Protein AF-A0AA43A5U7-F1 (afdb_monomer_lite)

Sequence (139 aa):
MNIIYILDLIGTAAFAASGAWVGVRKHMDLFGVLVLGVVTAVGGGTLRDLLLGDIPPFSLKNESYIYIAIVVSLIVFANRVQFKTFEKPLLYFDAIGLGTFVVIGTTKALDFHLGLLGAILMGVMTGTAGGVICDLFAN

pLDDT: mean 91.26, std 7.39, range [52.44, 97.5]

Radius of gyration: 14.6 Å; chains: 1; bounding box: 35×34×42 Å

Foldseek 3Di:
DDPLVVLLLLLLLLQLLVLLLLCVVLVHDLVLSLVRSQLLSCVLQCVLCVVLVNPPTPCVVDVVSSVSSNVSSNVCNVCVVVCVVCPVVSVVSNVSNLVSQLVVQLVVCVVSVDDPVSSNVRSNSSRCVSVVVSVVSSD

Secondary structure (DSSP, 8-state):
--HHHHHHHHHHHHHHHHHHHHHHHTT--HHHHHHHHHHHHHHHHHHHHHHHT-SS-HHHH-THHHHHHHHHHHHHHHTTTTGGGGHHHHHHHHHHHHHHHHHHHHHHHHHTT--HHHHHHHHHHHHHHHHHHHHHHT-

Structure (mmCIF, N/CA/C/O backbone):
data_AF-A0AA43A5U7-F1
#
_entry.id   AF-A0AA43A5U7-F1
#
loop_
_atom_site.group_PDB
_atom_site.id
_atom_site.type_symbol
_atom_site.label_atom_id
_atom_site.label_alt_id
_atom_site.label_comp_id
_atom_site.label_asym_id
_atom_site.label_entity_id
_atom_site.label_seq_id
_atom_site.pdbx_PDB_ins_code
_atom_site.Cartn_x
_atom_site.Cartn_y
_atom_site.Cartn_z
_atom_site.occupancy
_atom_site.B_iso_or_equiv
_atom_site.auth_seq_id
_atom_site.auth_comp_id
_atom_site.auth_asym_id
_atom_site.auth_atom_id
_atom_site.pdbx_PDB_model_num
ATOM 1 N N . MET A 1 1 ? 7.093 -19.698 -6.528 1.00 52.44 1 MET A N 1
ATOM 2 C CA . MET A 1 1 ? 6.531 -18.392 -6.113 1.00 52.44 1 MET A CA 1
ATOM 3 C C . MET A 1 1 ? 7.698 -17.443 -5.897 1.00 52.44 1 MET A C 1
ATOM 5 O O . MET A 1 1 ? 8.598 -17.799 -5.149 1.00 52.44 1 MET A O 1
ATOM 9 N N . ASN A 1 2 ? 7.744 -16.313 -6.610 1.00 82.94 2 ASN A N 1
ATOM 10 C CA . ASN A 1 2 ? 8.846 -15.351 -6.497 1.00 82.94 2 ASN A CA 1
ATOM 11 C C . ASN A 1 2 ? 8.832 -14.690 -5.116 1.00 82.94 2 ASN A C 1
ATOM 13 O O . ASN A 1 2 ? 7.776 -14.271 -4.650 1.00 82.94 2 ASN A O 1
ATOM 17 N N . ILE A 1 3 ? 9.998 -14.558 -4.483 1.00 83.50 3 ILE A N 1
ATOM 18 C CA . ILE A 1 3 ? 10.132 -13.919 -3.164 1.00 83.50 3 ILE A CA 1
ATOM 19 C C . ILE A 1 3 ? 9.588 -12.482 -3.162 1.00 83.50 3 ILE A C 1
ATOM 21 O O . ILE A 1 3 ? 8.948 -12.061 -2.205 1.00 83.50 3 ILE A O 1
ATOM 25 N N . ILE A 1 4 ? 9.738 -11.784 -4.293 1.00 84.38 4 ILE A N 1
ATOM 26 C CA . ILE A 1 4 ? 9.210 -10.437 -4.533 1.00 84.38 4 ILE A CA 1
ATOM 27 C C . ILE A 1 4 ? 7.684 -10.406 -4.402 1.00 84.38 4 ILE A C 1
ATOM 29 O O . ILE A 1 4 ? 7.157 -9.488 -3.794 1.00 84.38 4 ILE A O 1
ATOM 33 N N . TYR A 1 5 ? 6.972 -11.423 -4.897 1.00 86.38 5 TYR A N 1
ATOM 34 C CA . TYR A 1 5 ? 5.509 -11.473 -4.807 1.00 86.38 5 TYR A CA 1
ATOM 35 C C . TYR A 1 5 ? 5.025 -11.627 -3.360 1.00 86.38 5 TYR A C 1
ATOM 37 O O . TYR A 1 5 ? 4.050 -11.008 -2.954 1.00 86.38 5 TYR A O 1
ATOM 45 N N . ILE A 1 6 ? 5.724 -12.432 -2.554 1.00 87.25 6 ILE A N 1
ATOM 46 C CA . ILE A 1 6 ? 5.381 -12.601 -1.135 1.00 87.25 6 ILE A CA 1
ATOM 47 C C . ILE A 1 6 ? 5.620 -11.292 -0.377 1.00 87.25 6 ILE A C 1
ATOM 49 O O . ILE A 1 6 ? 4.772 -10.877 0.409 1.00 87.25 6 ILE A O 1
ATOM 53 N N . LEU A 1 7 ? 6.748 -10.627 -0.637 1.00 88.19 7 LEU A N 1
ATOM 54 C CA . LEU A 1 7 ? 7.059 -9.326 -0.043 1.00 88.19 7 LEU A CA 1
ATOM 55 C C . LEU A 1 7 ? 6.046 -8.248 -0.456 1.00 88.19 7 LEU A C 1
ATOM 57 O O . LEU A 1 7 ? 5.635 -7.451 0.379 1.00 88.19 7 LEU A O 1
ATOM 61 N N . ASP A 1 8 ? 5.596 -8.269 -1.709 1.00 90.81 8 ASP A N 1
ATOM 62 C CA . ASP A 1 8 ? 4.586 -7.359 -2.254 1.00 90.81 8 ASP A CA 1
ATOM 63 C C . ASP A 1 8 ? 3.221 -7.540 -1.568 1.00 90.81 8 ASP A C 1
ATOM 65 O O . ASP A 1 8 ? 2.584 -6.568 -1.158 1.00 90.81 8 ASP A O 1
ATOM 69 N N . LEU A 1 9 ? 2.799 -8.787 -1.328 1.00 91.25 9 LEU A N 1
ATOM 70 C CA . LEU A 1 9 ? 1.586 -9.075 -0.553 1.00 91.25 9 LEU A CA 1
ATOM 71 C C . LEU A 1 9 ? 1.702 -8.628 0.912 1.00 91.25 9 LEU A C 1
ATOM 73 O O . LEU A 1 9 ? 0.751 -8.066 1.455 1.00 91.25 9 LEU A O 1
ATOM 77 N N . ILE A 1 10 ? 2.857 -8.852 1.551 1.00 91.50 10 ILE A N 1
ATOM 78 C CA . ILE A 1 10 ? 3.111 -8.397 2.928 1.00 91.50 10 ILE A CA 1
ATOM 79 C C . ILE A 1 10 ? 3.074 -6.866 2.994 1.00 91.50 10 ILE A C 1
ATOM 81 O O . ILE A 1 10 ? 2.434 -6.312 3.885 1.00 91.50 10 ILE A O 1
ATOM 85 N N . GLY A 1 11 ? 3.703 -6.185 2.034 1.00 92.19 11 GLY A N 1
ATOM 86 C CA . GLY A 1 11 ? 3.668 -4.729 1.921 1.00 92.19 11 GLY A CA 1
ATOM 87 C C . GLY A 1 11 ? 2.251 -4.203 1.718 1.00 92.19 11 GLY A C 1
ATOM 88 O O . GLY A 1 11 ? 1.832 -3.278 2.405 1.00 92.19 11 GLY A O 1
ATOM 89 N N . THR A 1 12 ? 1.468 -4.850 0.854 1.00 94.69 12 THR A N 1
ATOM 90 C CA . THR A 1 12 ? 0.063 -4.489 0.605 1.00 94.69 12 THR A CA 1
ATOM 91 C C . THR A 1 12 ? -0.767 -4.608 1.883 1.00 94.69 12 THR A C 1
ATOM 93 O O . THR A 1 12 ? -1.537 -3.708 2.212 1.00 94.69 12 THR A O 1
ATOM 96 N N . ALA A 1 13 ? -0.581 -5.690 2.646 1.00 94.56 13 ALA A N 1
ATOM 97 C CA . ALA A 1 13 ? -1.233 -5.866 3.938 1.00 94.56 13 ALA A CA 1
ATOM 98 C C . ALA A 1 13 ? -0.798 -4.794 4.954 1.00 94.56 13 ALA A C 1
ATOM 100 O O . ALA A 1 13 ? -1.641 -4.249 5.664 1.00 94.56 13 ALA A O 1
ATOM 101 N N . ALA A 1 14 ? 0.492 -4.452 5.009 1.00 92.94 14 ALA A N 1
ATOM 102 C CA . ALA A 1 14 ? 1.006 -3.421 5.908 1.00 92.94 14 ALA A CA 1
ATOM 103 C C . ALA A 1 14 ? 0.425 -2.032 5.592 1.00 92.94 14 ALA A C 1
ATOM 105 O O . ALA A 1 14 ? -0.099 -1.370 6.490 1.00 92.94 14 ALA A O 1
ATOM 106 N N . PHE A 1 15 ? 0.419 -1.631 4.318 1.00 94.44 15 PHE A N 1
ATOM 107 C CA . PHE A 1 15 ? -0.176 -0.368 3.875 1.00 94.44 15 PHE A CA 1
ATOM 108 C C . PHE A 1 15 ? -1.690 -0.333 4.118 1.00 94.44 15 PHE A C 1
ATOM 110 O O . PHE A 1 15 ? -2.209 0.683 4.583 1.00 94.44 15 PHE A O 1
ATOM 117 N N . ALA A 1 16 ? -2.400 -1.443 3.882 1.00 96.31 16 ALA A N 1
ATOM 118 C CA . ALA A 1 16 ? -3.828 -1.543 4.181 1.00 96.31 16 ALA A CA 1
ATOM 119 C C . ALA A 1 16 ? -4.108 -1.337 5.672 1.00 96.31 16 ALA A C 1
ATOM 121 O O . ALA A 1 16 ? -4.990 -0.562 6.040 1.00 96.31 16 ALA A O 1
ATOM 122 N N . ALA A 1 17 ? -3.330 -1.989 6.538 1.00 94.38 17 ALA A N 1
ATOM 123 C CA . ALA A 1 17 ? -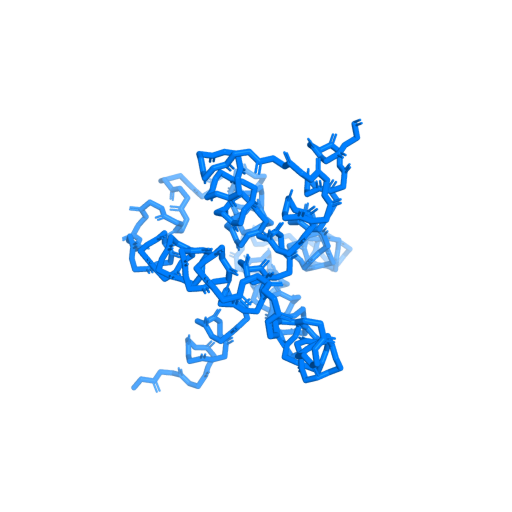3.451 -1.824 7.979 1.00 94.38 17 ALA A CA 1
ATOM 124 C C . ALA A 1 17 ? -3.107 -0.399 8.435 1.00 94.38 17 ALA A C 1
ATOM 126 O O . ALA A 1 17 ? -3.809 0.138 9.291 1.00 94.38 17 ALA A O 1
ATOM 127 N N . SER A 1 18 ? -2.082 0.229 7.850 1.00 91.81 18 SER A N 1
ATOM 128 C CA . SER A 1 18 ? -1.710 1.620 8.137 1.00 91.81 18 SER A CA 1
ATOM 129 C C . SER A 1 18 ? -2.842 2.586 7.770 1.00 91.81 18 SER A C 1
ATOM 131 O O . SER A 1 18 ? -3.299 3.355 8.618 1.00 91.81 18 SER A O 1
ATOM 133 N N . GLY A 1 19 ? -3.388 2.472 6.554 1.00 93.25 19 GLY A N 1
ATOM 134 C CA . GLY A 1 19 ? -4.504 3.303 6.099 1.00 93.25 19 GLY A CA 1
ATOM 135 C C . GLY A 1 19 ? -5.782 3.084 6.905 1.00 93.25 19 GLY A C 1
ATOM 136 O O . GLY A 1 19 ? -6.405 4.039 7.371 1.00 93.25 19 GLY A O 1
ATOM 137 N N . ALA A 1 20 ? -6.139 1.826 7.168 1.00 95.06 20 ALA A N 1
ATOM 138 C CA . ALA A 1 20 ? -7.289 1.498 8.002 1.00 95.06 20 ALA A CA 1
ATOM 139 C C . ALA A 1 20 ? -7.141 2.065 9.424 1.00 95.06 20 ALA A C 1
ATOM 141 O O . ALA A 1 20 ? -8.100 2.593 9.992 1.00 95.06 20 ALA A O 1
ATOM 142 N N . TRP A 1 21 ? -5.934 2.015 9.995 1.00 93.06 21 TRP A N 1
ATOM 143 C CA . TRP A 1 21 ? -5.659 2.576 11.314 1.00 93.06 21 TRP A CA 1
ATOM 144 C C . TRP A 1 21 ? -5.828 4.096 11.350 1.00 93.06 21 TRP A C 1
ATOM 146 O O . TRP A 1 21 ? -6.414 4.623 12.298 1.00 93.06 21 TRP A O 1
ATOM 156 N N . VAL A 1 22 ? -5.385 4.809 10.310 1.00 92.44 22 VAL A N 1
ATOM 157 C CA . VAL A 1 22 ? -5.632 6.252 10.172 1.00 92.44 22 VAL A CA 1
ATOM 158 C C . VAL A 1 22 ? -7.136 6.545 10.182 1.00 92.44 22 VAL A C 1
ATOM 160 O O . VAL A 1 22 ? -7.573 7.408 10.945 1.00 92.44 22 VAL A O 1
ATOM 163 N N . GLY A 1 23 ? -7.935 5.782 9.433 1.00 93.56 23 GLY A N 1
ATOM 164 C CA . GLY A 1 23 ? -9.391 5.953 9.392 1.00 93.56 23 GLY A CA 1
ATOM 165 C C . GLY A 1 23 ? -10.060 5.698 10.745 1.00 93.56 23 GLY A C 1
ATOM 166 O O . GLY A 1 23 ? -10.907 6.476 11.185 1.00 93.56 23 GLY A O 1
ATOM 167 N N . VAL A 1 24 ? -9.614 4.666 11.469 1.00 93.00 24 VAL A N 1
ATOM 168 C CA . VAL A 1 24 ? -10.075 4.378 12.838 1.00 93.00 24 VAL A CA 1
ATOM 169 C C . VAL A 1 24 ? -9.739 5.531 13.790 1.00 93.00 24 VAL A C 1
ATOM 171 O O . VAL A 1 24 ? -10.593 5.933 14.583 1.00 93.00 24 VAL A O 1
ATOM 174 N N . ARG A 1 25 ? -8.527 6.101 13.712 1.00 90.94 25 ARG A N 1
ATOM 175 C CA . ARG A 1 25 ? -8.118 7.256 14.539 1.00 90.94 25 ARG A CA 1
ATOM 176 C C . ARG A 1 25 ? -8.904 8.524 14.217 1.00 90.94 25 ARG A C 1
ATOM 178 O O . ARG A 1 25 ? -9.091 9.355 15.099 1.00 90.94 25 ARG A O 1
ATOM 185 N N . LYS A 1 26 ? -9.377 8.659 12.980 1.00 92.62 26 LYS A N 1
ATOM 186 C CA . LYS A 1 26 ? -10.249 9.748 12.526 1.00 92.62 26 LYS A CA 1
ATOM 187 C C . LYS A 1 26 ? -11.736 9.487 12.790 1.00 92.62 26 LYS A C 1
ATOM 189 O O . LYS A 1 26 ? -12.568 10.267 12.345 1.00 92.62 26 LYS A O 1
ATOM 194 N N . HIS A 1 27 ? -12.072 8.431 13.539 1.00 91.81 27 HIS A N 1
ATOM 195 C CA . HIS A 1 27 ? -13.448 8.057 13.878 1.00 91.81 27 HIS A CA 1
ATOM 196 C C . HIS A 1 27 ? -14.354 7.845 12.651 1.00 91.81 27 HIS A C 1
ATOM 198 O O . HIS A 1 27 ? -15.560 8.077 12.724 1.00 91.81 27 HIS A O 1
ATOM 204 N N . MET A 1 28 ? -13.781 7.386 11.533 1.00 94.94 28 MET A N 1
ATOM 205 C CA . MET A 1 28 ? -14.551 7.017 10.344 1.00 94.94 28 MET A CA 1
ATOM 206 C C . MET A 1 28 ? -15.392 5.761 10.609 1.00 94.94 28 MET A C 1
ATOM 208 O O . MET A 1 28 ? -15.076 4.937 11.475 1.00 94.94 28 MET A O 1
ATOM 212 N N . ASP A 1 29 ? -16.472 5.607 9.847 1.00 95.31 29 ASP A N 1
ATOM 213 C CA . ASP A 1 29 ? -17.283 4.395 9.855 1.00 95.31 29 ASP A CA 1
ATOM 214 C C . ASP A 1 29 ? -16.560 3.225 9.160 1.00 95.31 29 ASP A C 1
ATOM 216 O O . ASP A 1 29 ? -15.468 3.369 8.604 1.00 95.31 29 ASP A O 1
ATOM 220 N N . LEU A 1 30 ? -17.161 2.030 9.204 1.00 95.50 30 LEU A N 1
ATOM 221 C CA . LEU A 1 30 ? -16.564 0.835 8.599 1.00 95.50 30 LEU A CA 1
ATOM 222 C C . LEU A 1 30 ? -16.262 1.051 7.112 1.00 95.50 30 LEU A C 1
ATOM 224 O O . LEU A 1 30 ? -15.200 0.653 6.641 1.00 95.50 30 LEU A O 1
ATOM 228 N N . PHE A 1 31 ? -17.181 1.684 6.381 1.00 96.88 31 PHE A N 1
ATOM 229 C CA . PHE A 1 31 ? -16.998 1.934 4.959 1.00 96.88 31 PHE A CA 1
ATOM 230 C C . PHE A 1 31 ? -15.798 2.850 4.702 1.00 96.88 31 PHE A C 1
ATOM 232 O O . PHE A 1 31 ? -14.927 2.493 3.909 1.00 96.88 31 PHE A O 1
ATOM 239 N N . GLY A 1 32 ? -15.692 3.969 5.424 1.00 95.94 32 GLY A N 1
ATOM 240 C CA . GLY A 1 32 ? -14.554 4.877 5.327 1.00 95.94 32 GLY A CA 1
ATOM 241 C C . GLY A 1 32 ? -13.221 4.194 5.631 1.00 95.94 32 GLY A C 1
ATOM 242 O O . GLY A 1 32 ? -12.259 4.375 4.891 1.00 95.94 32 GLY A O 1
ATOM 243 N N . VAL A 1 33 ? -13.174 3.342 6.659 1.00 96.50 33 VAL A N 1
ATOM 244 C CA . VAL A 1 33 ? -11.965 2.579 7.019 1.00 96.50 33 VAL A CA 1
ATOM 245 C C . VAL A 1 33 ? -11.570 1.576 5.935 1.00 96.50 33 VAL A C 1
ATOM 247 O O . VAL A 1 33 ? -10.387 1.468 5.612 1.00 96.50 33 VAL A O 1
ATOM 250 N N . LEU A 1 34 ? -12.538 0.864 5.350 1.00 97.19 34 LEU A N 1
ATOM 251 C CA . LEU A 1 34 ? -12.281 -0.064 4.247 1.00 97.19 34 LEU A CA 1
ATOM 252 C C . LEU A 1 34 ? -11.753 0.672 3.013 1.00 97.19 34 LEU A C 1
ATOM 254 O O . LEU A 1 34 ? -10.744 0.262 2.448 1.00 97.19 34 LEU A O 1
ATOM 258 N N . VAL A 1 35 ? -12.406 1.765 2.611 1.00 96.69 35 VAL A N 1
ATOM 259 C CA . VAL A 1 35 ? -11.983 2.560 1.450 1.00 96.69 35 VAL A CA 1
ATOM 260 C C . VAL A 1 35 ? -10.580 3.111 1.664 1.00 96.69 35 VAL A C 1
ATOM 262 O O . VAL A 1 35 ? -9.732 2.956 0.787 1.00 96.69 35 VAL A O 1
ATOM 265 N N . LEU A 1 36 ? -10.313 3.698 2.832 1.00 96.69 36 LEU A N 1
ATOM 266 C CA . LEU A 1 36 ? -9.010 4.274 3.131 1.00 96.69 36 LEU A CA 1
ATOM 267 C C . LEU A 1 36 ? -7.916 3.201 3.114 1.00 96.69 36 LEU A C 1
ATOM 269 O O . LEU A 1 36 ? -6.907 3.381 2.444 1.00 96.69 36 LEU A O 1
ATOM 273 N N . GLY A 1 37 ? -8.139 2.047 3.748 1.00 96.38 37 GLY A N 1
ATOM 274 C CA . GLY A 1 37 ? -7.182 0.940 3.720 1.00 96.38 37 GLY A CA 1
ATOM 275 C C . GLY A 1 37 ? -6.921 0.391 2.313 1.00 96.38 37 GLY A C 1
ATOM 276 O O . GLY A 1 37 ? -5.765 0.190 1.940 1.00 96.38 37 GLY A O 1
ATOM 277 N N . VAL A 1 38 ? -7.960 0.204 1.490 1.00 97.12 38 VAL A N 1
ATOM 278 C CA . VAL A 1 38 ? -7.787 -0.245 0.097 1.00 97.12 38 VAL A CA 1
ATOM 279 C C . VAL A 1 38 ? -6.994 0.774 -0.711 1.00 97.12 38 VAL A C 1
ATOM 281 O O . VAL A 1 38 ? -6.006 0.406 -1.346 1.00 97.12 38 VAL A O 1
ATOM 284 N N . VAL A 1 39 ? -7.384 2.047 -0.674 1.00 96.12 39 VAL A N 1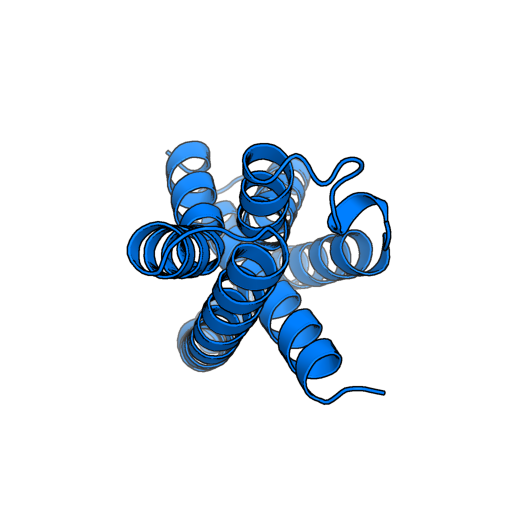
ATOM 285 C CA . VAL A 1 39 ? -6.730 3.098 -1.460 1.00 96.12 39 VAL A CA 1
ATOM 286 C C . VAL A 1 39 ? -5.265 3.262 -1.056 1.00 96.12 39 VAL A C 1
ATOM 288 O O . VAL A 1 39 ? -4.413 3.381 -1.934 1.00 96.12 39 VAL A O 1
ATOM 291 N N . THR A 1 40 ? -4.939 3.186 0.234 1.00 95.38 40 THR A N 1
ATOM 292 C CA . THR A 1 40 ? -3.550 3.243 0.710 1.00 95.38 40 THR A CA 1
ATOM 293 C C . THR A 1 40 ? -2.721 2.067 0.195 1.00 95.38 40 THR A C 1
ATOM 295 O O . THR A 1 40 ? -1.581 2.257 -0.223 1.00 95.38 40 THR A O 1
ATOM 298 N N . ALA A 1 41 ? -3.298 0.863 0.169 1.00 95.69 41 ALA A N 1
ATOM 299 C CA . ALA A 1 41 ? -2.609 -0.354 -0.249 1.00 95.69 41 ALA A CA 1
ATOM 300 C C . ALA A 1 41 ? -2.354 -0.430 -1.760 1.00 95.69 41 ALA A C 1
ATOM 302 O O . ALA A 1 41 ? -1.266 -0.816 -2.181 1.00 95.69 41 ALA A O 1
ATOM 303 N N . VAL A 1 42 ? -3.340 -0.070 -2.590 1.00 95.94 42 VAL A N 1
ATOM 304 C CA . VAL A 1 42 ? -3.226 -0.217 -4.054 1.00 95.94 42 VAL A CA 1
ATOM 305 C C . VAL A 1 42 ? -2.928 1.090 -4.783 1.00 95.94 42 VAL A C 1
ATOM 307 O O . VAL A 1 42 ? -2.544 1.056 -5.954 1.00 95.94 42 VAL A O 1
ATOM 310 N N . GLY A 1 43 ? -3.095 2.240 -4.130 1.00 94.94 43 GLY A N 1
ATOM 311 C CA . GLY A 1 43 ? -3.029 3.562 -4.754 1.00 94.94 43 GLY A CA 1
ATOM 312 C C . GLY A 1 43 ? -1.683 3.852 -5.407 1.00 94.94 43 GLY A C 1
ATOM 313 O O . GLY A 1 43 ? -1.649 4.266 -6.563 1.00 94.94 43 GLY A O 1
ATOM 314 N N . GLY A 1 44 ? -0.573 3.551 -4.726 1.00 94.31 44 GLY A N 1
ATOM 315 C CA . GLY A 1 44 ? 0.771 3.796 -5.263 1.00 94.31 44 GLY A CA 1
ATOM 316 C C . GLY A 1 44 ? 1.077 2.984 -6.523 1.00 94.31 44 GLY A C 1
ATOM 317 O O . GLY A 1 44 ? 1.472 3.540 -7.548 1.00 94.31 44 GLY A O 1
ATOM 318 N N . GLY A 1 45 ? 0.816 1.674 -6.490 1.00 94.06 45 GLY A N 1
ATOM 319 C CA . GLY A 1 45 ? 0.993 0.804 -7.656 1.00 94.06 45 GLY A CA 1
ATOM 320 C C . GLY A 1 45 ? 0.024 1.116 -8.800 1.00 94.06 45 GLY A C 1
ATOM 321 O O . GLY A 1 45 ? 0.395 0.996 -9.965 1.00 94.06 45 GLY A O 1
ATOM 322 N N . THR A 1 46 ? -1.194 1.562 -8.483 1.00 95.19 46 THR A N 1
ATOM 323 C CA . THR A 1 46 ? -2.194 1.946 -9.490 1.00 95.19 46 THR A CA 1
ATOM 324 C C . THR A 1 46 ? -1.780 3.241 -10.183 1.00 95.19 46 THR A C 1
ATOM 326 O O . THR A 1 46 ? -1.812 3.312 -11.408 1.00 95.19 46 THR A O 1
ATOM 329 N N . LEU A 1 47 ? -1.319 4.242 -9.425 1.00 95.25 47 LEU A N 1
ATOM 330 C CA . LEU A 1 47 ? -0.794 5.489 -9.980 1.00 95.25 47 LEU A CA 1
ATOM 331 C C . LEU A 1 47 ? 0.434 5.231 -10.860 1.00 95.25 47 LEU A C 1
ATOM 333 O O . LEU A 1 47 ? 0.512 5.756 -11.968 1.00 95.25 47 LEU A O 1
ATOM 337 N N . ARG A 1 48 ? 1.352 4.369 -10.401 1.00 95.38 48 ARG A N 1
ATOM 338 C CA . ARG A 1 48 ? 2.503 3.919 -11.192 1.00 95.38 48 ARG A CA 1
ATOM 339 C C . ARG A 1 48 ? 2.061 3.368 -12.544 1.00 95.38 48 ARG A C 1
ATOM 341 O O . ARG A 1 48 ? 2.597 3.769 -13.571 1.00 95.38 48 ARG A O 1
ATOM 348 N N . ASP A 1 49 ? 1.107 2.444 -12.536 1.00 95.38 49 ASP A N 1
ATOM 349 C CA . ASP A 1 49 ? 0.654 1.762 -13.748 1.00 95.38 49 ASP A CA 1
ATOM 350 C C . ASP A 1 49 ? -0.021 2.726 -14.723 1.00 95.38 49 ASP A C 1
ATOM 352 O O . ASP A 1 49 ? 0.273 2.692 -15.914 1.00 95.38 49 ASP A O 1
ATOM 356 N N . LEU A 1 50 ? -0.839 3.651 -14.218 1.00 94.88 50 LEU A N 1
ATOM 357 C CA . LEU A 1 50 ? -1.465 4.688 -15.038 1.00 94.88 50 LEU A CA 1
ATOM 358 C C . LEU A 1 50 ? -0.437 5.613 -15.699 1.00 94.88 50 LEU A C 1
ATOM 360 O O . LEU A 1 50 ? -0.574 5.924 -16.879 1.00 94.88 50 LEU A O 1
ATOM 364 N N . LEU A 1 51 ? 0.604 6.027 -14.972 1.00 94.19 51 LEU A N 1
ATOM 365 C CA . LEU A 1 51 ? 1.645 6.911 -15.506 1.00 94.19 51 LEU A CA 1
ATOM 366 C C . LEU A 1 51 ? 2.566 6.219 -16.514 1.00 94.19 51 LEU A C 1
ATOM 368 O O . LEU A 1 51 ? 3.054 6.869 -17.435 1.00 94.19 51 LEU A O 1
ATOM 372 N N . LEU A 1 52 ? 2.787 4.913 -16.359 1.00 93.88 52 LEU A N 1
ATOM 373 C CA . LEU A 1 52 ? 3.512 4.100 -17.339 1.00 93.88 52 LEU A CA 1
ATOM 374 C C . LEU A 1 52 ? 2.634 3.689 -18.533 1.00 93.88 52 LEU A C 1
ATOM 376 O O . LEU A 1 52 ? 3.154 3.184 -19.522 1.00 93.88 52 LEU A O 1
ATOM 380 N N . GLY A 1 53 ? 1.316 3.897 -18.459 1.00 93.88 53 GLY A N 1
ATOM 381 C CA . GLY A 1 53 ? 0.368 3.439 -19.476 1.00 93.88 53 GLY A CA 1
ATOM 382 C C . GLY A 1 53 ? 0.096 1.930 -19.441 1.00 93.88 53 GLY A C 1
ATOM 383 O O . GLY A 1 53 ? -0.400 1.381 -20.423 1.00 93.88 53 GLY A O 1
ATOM 384 N N . ASP A 1 54 ? 0.396 1.245 -18.332 1.00 94.00 54 ASP A N 1
ATOM 385 C CA . ASP A 1 54 ? 0.068 -0.171 -18.140 1.00 94.00 54 ASP A CA 1
ATOM 386 C C . ASP A 1 54 ? -1.396 -0.336 -17.708 1.00 94.00 54 ASP A C 1
ATOM 388 O O . ASP A 1 54 ? -1.731 -0.304 -16.522 1.00 94.00 54 ASP A O 1
ATOM 392 N N . ILE A 1 55 ? -2.283 -0.494 -18.689 1.00 93.06 55 ILE A N 1
ATOM 393 C CA . ILE A 1 55 ? -3.730 -0.600 -18.484 1.00 93.06 55 ILE A CA 1
ATOM 394 C C . ILE A 1 55 ? -4.199 -2.003 -18.912 1.00 93.06 55 ILE A C 1
ATOM 396 O O . ILE A 1 55 ? -3.869 -2.436 -20.018 1.00 93.06 55 ILE A O 1
ATOM 400 N N . PRO A 1 56 ? -4.995 -2.720 -18.091 1.00 91.12 56 PRO A N 1
ATOM 401 C CA . PRO A 1 56 ? -5.537 -2.313 -16.785 1.00 91.12 56 PRO A CA 1
ATOM 402 C C . PRO A 1 56 ? -4.480 -2.335 -15.660 1.00 91.12 56 PRO A C 1
ATOM 404 O O . PRO A 1 56 ? -3.524 -3.085 -15.777 1.00 91.12 56 PRO A O 1
ATOM 407 N N . PRO A 1 57 ? -4.627 -1.578 -14.556 1.00 93.00 57 PRO A N 1
ATOM 408 C CA . PRO A 1 57 ? -3.664 -1.580 -13.445 1.00 93.00 57 PRO A CA 1
ATOM 409 C C . PRO A 1 57 ? -3.505 -2.941 -12.746 1.00 93.00 57 PRO A C 1
ATOM 411 O O . PRO A 1 57 ? -4.417 -3.770 -12.761 1.00 93.00 57 PRO A O 1
ATOM 414 N N . PHE A 1 58 ? -2.377 -3.159 -12.059 1.00 91.94 58 PHE A N 1
ATOM 415 C CA . PHE A 1 58 ? -2.040 -4.426 -11.389 1.00 91.94 58 PHE A CA 1
ATOM 416 C C . PHE A 1 58 ? -3.116 -4.907 -10.406 1.00 91.94 58 PHE A C 1
ATOM 418 O O . PHE A 1 58 ? -3.386 -6.104 -10.328 1.00 91.94 58 PHE A O 1
ATOM 425 N N . SER A 1 59 ? -3.745 -3.971 -9.694 1.00 89.38 59 SER A N 1
ATOM 426 C CA . SER A 1 59 ? -4.790 -4.227 -8.705 1.00 89.38 59 SER A CA 1
ATOM 427 C C . SER A 1 59 ? -6.049 -4.827 -9.331 1.00 89.38 59 SER A C 1
ATOM 429 O O . SER A 1 59 ? -6.743 -5.599 -8.679 1.00 89.38 59 SER A O 1
ATOM 431 N N . LEU A 1 60 ? -6.306 -4.523 -10.608 1.00 90.88 60 LEU A N 1
ATOM 432 C CA . LEU A 1 60 ? -7.395 -5.105 -11.393 1.00 90.88 60 LEU A CA 1
ATOM 433 C C . LEU A 1 60 ? -6.961 -6.363 -12.154 1.00 90.88 60 LEU A C 1
ATOM 435 O O . LEU A 1 60 ? -7.789 -7.227 -12.416 1.00 90.88 60 LEU A O 1
ATOM 439 N N . LYS A 1 61 ? -5.671 -6.499 -12.501 1.00 91.44 61 LYS A N 1
ATOM 440 C CA . LYS A 1 61 ? -5.136 -7.742 -13.093 1.00 91.44 61 LYS A CA 1
ATOM 441 C C . LYS A 1 61 ? -5.131 -8.898 -12.088 1.00 91.44 61 LYS A C 1
ATOM 443 O O . LYS A 1 61 ? -5.315 -10.046 -12.479 1.00 91.44 61 LYS A O 1
ATOM 448 N N . ASN A 1 62 ? -4.877 -8.607 -10.813 1.00 91.19 62 ASN A N 1
ATOM 449 C CA . ASN A 1 62 ? -4.879 -9.586 -9.733 1.00 91.19 62 ASN A CA 1
ATOM 450 C C . ASN A 1 62 ? -5.684 -9.052 -8.543 1.00 91.19 62 ASN A C 1
ATOM 452 O O . ASN A 1 62 ? -5.176 -8.331 -7.689 1.00 91.19 62 ASN A O 1
ATOM 456 N N . GLU A 1 63 ? -6.941 -9.467 -8.454 1.00 91.75 63 GLU A N 1
ATOM 457 C CA . GLU A 1 63 ? -7.865 -9.010 -7.412 1.00 91.75 63 GLU A CA 1
ATOM 458 C C . GLU A 1 63 ? -7.430 -9.404 -5.989 1.00 91.75 63 GLU A C 1
ATOM 460 O O . GLU A 1 63 ? -7.917 -8.833 -5.012 1.00 91.75 63 GLU A O 1
ATOM 465 N N . SER A 1 64 ? -6.473 -10.332 -5.842 1.00 92.88 64 SER A N 1
ATOM 466 C CA . SER A 1 64 ? -5.941 -10.754 -4.538 1.00 92.88 64 SER A CA 1
ATOM 467 C C . SER A 1 64 ? -5.440 -9.573 -3.705 1.00 92.88 64 SER A C 1
ATOM 469 O O . SER A 1 64 ? -5.629 -9.572 -2.491 1.00 92.88 64 SER A O 1
ATOM 471 N N . TYR A 1 65 ? -4.857 -8.546 -4.335 1.00 94.00 65 TYR A N 1
ATOM 472 C CA . TYR A 1 65 ? -4.398 -7.340 -3.637 1.00 94.00 65 TYR A CA 1
ATOM 473 C C . TYR A 1 65 ? -5.559 -6.573 -2.993 1.00 94.00 65 TYR A C 1
ATOM 475 O O . TYR A 1 65 ? -5.452 -6.130 -1.849 1.00 94.00 65 TYR A O 1
ATOM 483 N N . ILE A 1 66 ? -6.689 -6.470 -3.698 1.00 95.19 66 ILE A N 1
ATOM 484 C CA . ILE A 1 66 ? -7.901 -5.814 -3.197 1.00 95.19 66 ILE A CA 1
ATOM 485 C C . ILE A 1 66 ? -8.516 -6.649 -2.072 1.00 95.19 66 ILE A C 1
ATOM 487 O O . ILE A 1 66 ? -8.819 -6.109 -1.008 1.00 95.19 66 ILE A O 1
ATOM 491 N N . TYR A 1 67 ? -8.646 -7.968 -2.258 1.00 96.12 67 TYR A N 1
ATOM 492 C CA . TYR A 1 67 ? -9.182 -8.854 -1.220 1.00 96.12 67 TYR A CA 1
ATOM 493 C C . TYR A 1 67 ? -8.347 -8.805 0.064 1.00 96.12 67 TYR A C 1
ATOM 495 O O . TYR A 1 67 ? -8.910 -8.686 1.152 1.00 96.12 67 TYR A O 1
ATOM 503 N N . ILE A 1 68 ? -7.014 -8.829 -0.042 1.00 95.88 68 ILE A N 1
ATOM 504 C CA . ILE A 1 68 ? -6.115 -8.700 1.113 1.00 95.88 68 ILE A CA 1
ATOM 505 C C . ILE A 1 68 ? -6.330 -7.360 1.811 1.00 95.88 68 ILE A C 1
ATOM 507 O O . ILE A 1 68 ? -6.490 -7.335 3.031 1.00 95.88 68 ILE A O 1
ATOM 511 N N . ALA A 1 69 ? -6.384 -6.258 1.061 1.00 96.56 69 ALA A N 1
ATOM 512 C CA . ALA A 1 69 ? -6.576 -4.941 1.650 1.00 96.56 69 ALA A CA 1
ATOM 513 C C . ALA A 1 69 ? -7.920 -4.823 2.389 1.00 96.56 69 ALA A C 1
ATOM 515 O O . ALA A 1 69 ? -7.958 -4.296 3.502 1.00 96.56 69 ALA A O 1
ATOM 516 N N . ILE A 1 70 ? -9.004 -5.381 1.838 1.00 97.50 70 ILE A N 1
ATOM 517 C CA . ILE A 1 70 ? -10.321 -5.430 2.496 1.00 97.50 70 ILE A CA 1
ATOM 518 C C . ILE A 1 70 ? -10.261 -6.264 3.778 1.00 97.50 70 ILE A C 1
ATOM 520 O O . ILE A 1 70 ? -10.688 -5.796 4.834 1.00 97.50 70 ILE A O 1
ATOM 524 N N . VAL A 1 71 ? -9.725 -7.487 3.707 1.00 97.12 71 VAL A N 1
ATOM 525 C CA . VAL A 1 71 ? -9.652 -8.403 4.857 1.00 97.12 71 VAL A CA 1
ATOM 526 C C . VAL A 1 71 ? -8.837 -7.784 5.988 1.00 97.12 71 VAL A C 1
ATOM 528 O O . VAL A 1 71 ? -9.281 -7.776 7.135 1.00 97.12 71 VAL A O 1
ATOM 531 N N . VAL A 1 72 ? -7.674 -7.214 5.676 1.00 95.44 72 VAL A N 1
ATOM 532 C CA . VAL A 1 72 ? -6.817 -6.562 6.671 1.00 95.44 72 VAL A CA 1
ATOM 533 C C . VAL A 1 72 ? -7.512 -5.347 7.283 1.00 95.44 72 VAL A C 1
ATOM 535 O O . VAL A 1 72 ? -7.533 -5.210 8.505 1.00 95.44 72 VAL A O 1
ATOM 538 N N . SER A 1 73 ? -8.142 -4.503 6.465 1.00 96.19 73 SER A N 1
ATOM 539 C CA . SER A 1 73 ? -8.862 -3.320 6.951 1.00 96.19 73 SER A CA 1
ATOM 540 C C . SER A 1 73 ? -10.033 -3.694 7.865 1.00 96.19 73 SER A C 1
ATOM 542 O O . SER A 1 73 ? -10.251 -3.053 8.895 1.00 96.19 73 SER A O 1
ATOM 544 N N . LEU A 1 74 ? -10.746 -4.782 7.553 1.00 96.12 74 LEU A N 1
ATOM 545 C CA . LEU A 1 74 ? -11.814 -5.319 8.396 1.00 96.12 74 LEU A CA 1
ATOM 546 C C . LEU A 1 74 ? -11.275 -5.821 9.744 1.00 96.12 74 LEU A C 1
ATOM 548 O O . LEU A 1 74 ? -11.859 -5.529 10.790 1.00 96.12 74 LEU A O 1
ATOM 552 N N . ILE A 1 75 ? -10.143 -6.534 9.736 1.00 93.94 75 ILE A N 1
ATOM 553 C CA . ILE A 1 75 ? -9.469 -7.006 10.955 1.00 93.94 75 ILE A CA 1
ATOM 554 C C . ILE A 1 75 ? -9.051 -5.821 11.833 1.00 93.94 75 ILE A C 1
ATOM 556 O O . ILE A 1 75 ? -9.247 -5.867 13.051 1.00 93.94 75 ILE A O 1
ATOM 560 N N . VAL A 1 76 ? -8.514 -4.755 11.234 1.00 92.75 76 VAL A N 1
ATOM 561 C CA . VAL A 1 76 ? -8.106 -3.531 11.943 1.00 92.75 76 VAL A CA 1
ATOM 562 C C . VAL A 1 76 ? -9.317 -2.846 12.577 1.00 92.75 76 VAL A C 1
ATOM 564 O O . VAL A 1 76 ? -9.282 -2.502 13.759 1.00 92.75 76 VAL A O 1
ATOM 567 N N . PHE A 1 77 ? -10.421 -2.706 11.836 1.00 92.75 77 PHE A N 1
ATOM 568 C CA . PHE A 1 77 ? -11.650 -2.093 12.344 1.00 92.75 77 PHE A CA 1
ATOM 569 C C . PHE A 1 77 ? -12.282 -2.892 13.496 1.00 92.75 77 PHE A C 1
ATOM 571 O O . PHE A 1 77 ? -12.704 -2.319 14.511 1.00 92.75 77 PHE A O 1
ATOM 578 N N . ALA A 1 78 ? -12.334 -4.221 13.360 1.00 91.88 78 ALA A N 1
ATOM 579 C CA . ALA A 1 78 ? -12.877 -5.117 14.377 1.00 91.88 78 ALA A CA 1
ATOM 580 C C . ALA A 1 78 ? -12.046 -5.078 15.670 1.00 91.88 78 ALA A C 1
ATOM 582 O O . ALA A 1 78 ? -12.605 -5.013 16.764 1.00 91.88 78 ALA A O 1
ATOM 583 N N . ASN A 1 79 ? -10.717 -5.028 15.549 1.00 88.62 79 ASN A N 1
ATOM 584 C CA . ASN A 1 79 ? -9.781 -5.044 16.677 1.00 88.62 79 ASN A CA 1
ATOM 585 C C . ASN A 1 79 ? -9.275 -3.648 17.080 1.00 88.62 79 ASN A C 1
ATOM 587 O O . ASN A 1 79 ? -8.216 -3.522 17.701 1.00 88.62 79 ASN A O 1
ATOM 591 N N . ARG A 1 80 ? -10.042 -2.589 16.783 1.00 79.56 80 ARG A N 1
ATOM 592 C CA . ARG A 1 80 ? -9.654 -1.179 16.990 1.00 79.56 80 ARG A CA 1
ATOM 593 C C . ARG A 1 80 ? -9.139 -0.830 18.394 1.00 79.56 80 ARG A C 1
ATOM 595 O O . ARG A 1 80 ? -8.346 0.094 18.539 1.00 79.56 80 ARG A O 1
ATOM 602 N N . VAL A 1 81 ? -9.562 -1.560 19.430 1.00 69.31 81 VAL A N 1
ATOM 603 C CA . VAL A 1 81 ? -9.124 -1.338 20.823 1.00 69.31 81 VAL A CA 1
ATOM 604 C C . VAL A 1 81 ? -7.718 -1.897 21.079 1.00 69.31 81 VAL A C 1
ATOM 606 O O . VAL A 1 81 ? -6.932 -1.272 21.787 1.00 69.31 81 VAL A O 1
ATOM 609 N N . GLN A 1 82 ? -7.378 -3.046 20.486 1.00 69.81 82 GLN A N 1
ATOM 610 C CA . GLN A 1 82 ? -6.086 -3.723 20.676 1.00 69.81 82 GLN A CA 1
ATOM 611 C C . GLN A 1 82 ? -5.009 -3.232 19.700 1.00 69.81 82 GLN A C 1
ATOM 613 O O . GLN A 1 82 ? -3.815 -3.356 19.974 1.00 69.81 82 GLN A O 1
ATOM 618 N N . PHE A 1 83 ? -5.411 -2.628 18.579 1.00 67.38 83 PHE A N 1
ATOM 619 C CA . PHE A 1 83 ? -4.481 -2.209 17.531 1.00 67.38 83 PHE A CA 1
ATOM 620 C C . PHE A 1 83 ? -3.504 -1.096 17.948 1.00 67.38 83 PHE A C 1
ATOM 622 O O . PHE A 1 83 ? -2.447 -0.971 17.333 1.00 67.38 83 PHE A O 1
ATOM 629 N N . LYS A 1 84 ? -3.765 -0.362 19.044 1.00 66.00 84 LYS A N 1
ATOM 630 C CA . LYS A 1 84 ? -2.804 0.610 19.611 1.00 66.00 84 LYS A CA 1
ATOM 631 C C . LYS A 1 84 ? -1.442 -0.015 19.936 1.00 66.00 84 LYS A C 1
ATOM 633 O O . LYS A 1 84 ? -0.422 0.658 19.850 1.00 66.00 84 LYS A O 1
ATOM 638 N N . THR A 1 85 ? -1.404 -1.297 20.295 1.00 66.19 85 THR A N 1
ATOM 639 C CA . THR A 1 85 ? -0.154 -2.006 20.612 1.00 66.19 85 THR A CA 1
ATOM 640 C C . THR A 1 85 ? 0.621 -2.420 19.353 1.00 66.19 85 THR A C 1
ATOM 642 O O . THR A 1 85 ? 1.832 -2.630 19.418 1.00 66.19 85 THR A O 1
ATOM 645 N N . PHE A 1 86 ? -0.045 -2.492 18.196 1.00 70.31 86 PHE A N 1
ATOM 646 C CA . PHE A 1 86 ? 0.531 -2.969 16.935 1.00 70.31 86 PHE A CA 1
ATOM 647 C C . PHE A 1 86 ? 1.189 -1.873 16.085 1.00 70.31 86 PHE A C 1
ATOM 649 O O . PHE A 1 86 ? 1.782 -2.200 15.060 1.00 70.31 86 PHE A O 1
ATOM 656 N N . GLU A 1 87 ? 1.174 -0.606 16.517 1.00 71.44 87 GLU A N 1
ATOM 657 C CA . GLU A 1 87 ? 1.773 0.504 15.756 1.00 71.44 87 GLU A CA 1
ATOM 658 C C . GLU A 1 87 ? 3.265 0.280 15.448 1.00 71.44 87 GLU A C 1
ATOM 660 O O . GLU A 1 87 ? 3.707 0.517 14.327 1.00 71.44 87 GLU A O 1
ATOM 665 N N . LYS A 1 88 ? 4.046 -0.235 16.410 1.00 76.94 88 LYS A N 1
ATOM 666 C CA . LYS A 1 88 ? 5.489 -0.475 16.215 1.00 76.94 88 LYS A CA 1
ATOM 667 C C . LYS A 1 88 ? 5.778 -1.622 15.233 1.00 76.94 88 LYS A C 1
ATOM 669 O O . LYS A 1 88 ? 6.518 -1.381 14.285 1.00 76.94 88 LYS A O 1
ATOM 674 N N . PRO A 1 89 ? 5.222 -2.842 15.404 1.00 77.94 89 PRO A N 1
ATOM 675 C CA . PRO A 1 89 ? 5.356 -3.908 14.409 1.00 77.94 89 PRO A CA 1
ATOM 676 C C . PRO A 1 89 ? 4.907 -3.485 13.011 1.00 77.94 89 PRO A C 1
ATOM 678 O O . PRO A 1 89 ? 5.594 -3.779 12.036 1.00 77.94 89 PRO A O 1
ATOM 681 N N . LEU A 1 90 ? 3.785 -2.765 12.918 1.00 79.94 90 LEU A N 1
ATOM 682 C CA . LEU A 1 90 ? 3.231 -2.316 11.648 1.00 79.94 90 LEU A CA 1
ATOM 683 C C . LEU A 1 90 ? 4.206 -1.408 10.891 1.00 79.94 90 LEU A C 1
ATOM 685 O O . LEU A 1 90 ? 4.379 -1.585 9.693 1.00 79.94 90 LEU A O 1
ATOM 689 N N . LEU A 1 91 ? 4.910 -0.522 11.598 1.00 82.62 91 LEU A N 1
ATOM 690 C CA . LEU A 1 91 ? 5.902 0.381 11.014 1.00 82.62 91 LEU A CA 1
ATOM 691 C C . LEU A 1 91 ? 7.114 -0.361 10.417 1.00 82.62 91 LEU A C 1
ATOM 693 O O . LEU A 1 91 ? 7.661 0.062 9.402 1.00 82.62 91 LEU A O 1
ATOM 697 N N . TYR A 1 92 ? 7.514 -1.499 10.995 1.00 84.62 92 TYR A N 1
ATOM 698 C CA . TYR A 1 92 ? 8.559 -2.345 10.404 1.00 84.62 92 TYR A CA 1
ATOM 699 C C . TYR A 1 92 ? 8.081 -3.043 9.128 1.00 84.62 92 TYR A C 1
ATOM 701 O O . TYR A 1 92 ? 8.817 -3.086 8.142 1.00 84.62 92 TYR A O 1
ATOM 709 N N . PHE A 1 93 ? 6.858 -3.579 9.128 1.00 82.19 93 PHE A N 1
ATOM 710 C CA . PHE A 1 93 ? 6.283 -4.193 7.928 1.00 82.19 93 PHE A CA 1
ATOM 711 C C . PHE A 1 93 ? 6.048 -3.165 6.817 1.00 82.19 93 PHE A C 1
ATOM 713 O O . PHE A 1 93 ? 6.299 -3.468 5.653 1.00 82.19 93 PHE A O 1
ATOM 720 N N . ASP A 1 94 ? 5.649 -1.947 7.179 1.00 85.94 94 ASP A N 1
ATOM 721 C CA . ASP A 1 94 ? 5.490 -0.822 6.259 1.00 85.94 94 ASP A CA 1
ATOM 722 C C . ASP A 1 94 ? 6.824 -0.451 5.597 1.00 85.94 94 ASP A C 1
ATOM 724 O O . ASP A 1 94 ? 6.903 -0.342 4.378 1.00 85.94 94 ASP A O 1
ATOM 728 N N . ALA A 1 95 ? 7.920 -0.394 6.365 1.00 89.19 95 ALA A N 1
ATOM 729 C CA . ALA A 1 95 ? 9.256 -0.151 5.818 1.00 89.19 95 ALA A CA 1
ATOM 730 C C . ALA A 1 95 ? 9.707 -1.239 4.821 1.00 89.19 95 ALA A C 1
ATOM 732 O O . ALA A 1 95 ? 10.309 -0.930 3.788 1.00 89.19 95 ALA A O 1
ATOM 733 N N . ILE A 1 96 ? 9.398 -2.512 5.099 1.00 88.62 96 ILE A N 1
ATOM 734 C CA . ILE A 1 96 ? 9.675 -3.629 4.179 1.00 88.62 96 ILE A CA 1
ATOM 735 C C . ILE A 1 96 ? 8.827 -3.502 2.905 1.00 88.62 96 ILE A C 1
ATOM 737 O O . ILE A 1 96 ? 9.345 -3.676 1.796 1.00 88.62 96 ILE A O 1
ATOM 741 N N . GLY A 1 97 ? 7.541 -3.175 3.052 1.00 88.56 97 GLY A N 1
ATOM 742 C CA . GLY A 1 97 ? 6.629 -2.928 1.937 1.00 88.56 97 GLY A CA 1
ATOM 743 C C . GLY A 1 97 ? 7.106 -1.779 1.055 1.00 88.56 97 GLY A C 1
ATOM 744 O O . GLY A 1 97 ? 7.250 -1.953 -0.152 1.00 88.56 97 GLY A O 1
ATOM 745 N N . LEU A 1 98 ? 7.471 -0.651 1.666 1.00 91.88 98 LEU A N 1
ATOM 746 C CA . LEU A 1 98 ? 7.994 0.531 0.988 1.00 91.88 98 LEU A CA 1
ATOM 747 C C . LEU A 1 98 ? 9.240 0.196 0.161 1.00 91.88 98 LEU A C 1
ATOM 749 O O . LEU A 1 98 ? 9.297 0.521 -1.024 1.00 91.88 98 LEU A O 1
ATOM 753 N N . GLY A 1 99 ? 10.216 -0.503 0.750 1.00 93.50 99 GLY A N 1
ATOM 754 C CA . GLY A 1 99 ? 11.415 -0.939 0.030 1.00 93.50 99 GLY A CA 1
ATOM 755 C C . GLY A 1 99 ? 11.084 -1.843 -1.161 1.00 93.50 99 GLY A C 1
ATOM 756 O O . GLY A 1 99 ? 11.621 -1.662 -2.254 1.00 93.50 99 GLY A O 1
ATOM 757 N N . THR A 1 100 ? 10.143 -2.770 -0.978 1.00 92.25 100 THR A N 1
ATOM 758 C CA . THR A 1 100 ? 9.690 -3.681 -2.038 1.00 92.25 100 THR A CA 1
ATOM 759 C C . THR A 1 100 ? 9.007 -2.922 -3.177 1.00 92.25 100 THR A C 1
ATOM 761 O O . THR A 1 100 ? 9.345 -3.126 -4.343 1.00 92.25 100 THR A O 1
ATOM 764 N N . PHE A 1 101 ? 8.104 -1.992 -2.864 1.00 94.38 101 PHE A N 1
ATOM 765 C CA . PHE A 1 101 ? 7.393 -1.183 -3.855 1.00 94.38 101 PHE A CA 1
ATOM 766 C C . PHE A 1 101 ? 8.326 -0.264 -4.641 1.00 94.38 101 PHE A C 1
ATOM 768 O O . PHE A 1 101 ? 8.141 -0.109 -5.848 1.00 94.38 101 PHE A O 1
ATOM 775 N N . VAL A 1 102 ? 9.359 0.290 -3.998 1.00 95.38 102 VAL A N 1
ATOM 776 C CA . VAL A 1 102 ? 10.390 1.083 -4.682 1.00 95.38 102 VAL A CA 1
ATOM 777 C C . VAL A 1 102 ? 11.151 0.224 -5.68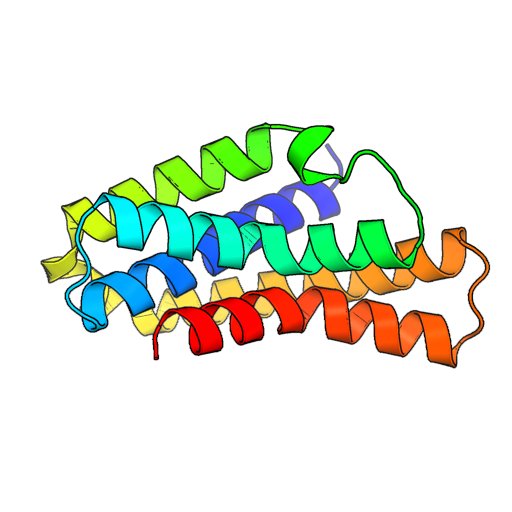8 1.00 95.38 102 VAL A C 1
ATOM 779 O O . VAL A 1 102 ? 11.327 0.641 -6.834 1.00 95.38 102 VAL A O 1
ATOM 782 N N . VAL A 1 103 ? 11.558 -0.990 -5.308 1.00 94.44 103 VAL A N 1
ATOM 783 C CA . VAL A 1 103 ? 12.255 -1.916 -6.215 1.00 94.44 103 VAL A CA 1
ATOM 784 C C . VAL A 1 103 ? 11.352 -2.328 -7.381 1.00 94.44 103 VAL A C 1
ATOM 786 O O . VAL A 1 103 ? 11.779 -2.245 -8.535 1.00 94.44 103 VAL A O 1
ATOM 789 N N . ILE A 1 104 ? 10.098 -2.709 -7.117 1.00 93.56 104 ILE A N 1
ATOM 790 C CA . ILE A 1 104 ? 9.132 -3.090 -8.162 1.00 93.56 104 ILE A CA 1
ATOM 791 C C . ILE A 1 104 ? 8.859 -1.908 -9.099 1.00 93.56 104 ILE A C 1
ATOM 793 O O . ILE A 1 104 ? 8.886 -2.072 -10.316 1.00 93.56 104 ILE A O 1
ATOM 797 N N . GLY A 1 105 ? 8.620 -0.714 -8.553 1.00 94.00 105 GLY A N 1
ATOM 798 C CA . GLY A 1 105 ? 8.347 0.492 -9.333 1.00 94.00 105 GLY A CA 1
ATOM 799 C C . GLY A 1 105 ? 9.521 0.901 -10.217 1.00 94.00 105 GLY A C 1
ATOM 800 O O . GLY A 1 105 ? 9.326 1.193 -11.395 1.00 94.00 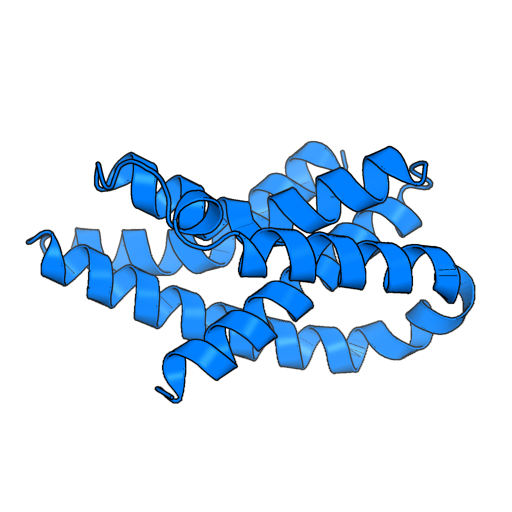105 GLY A O 1
ATOM 801 N N . THR A 1 106 ? 10.741 0.844 -9.679 1.00 95.88 106 THR A N 1
ATOM 802 C CA . THR A 1 106 ? 11.969 1.145 -10.431 1.00 95.88 106 THR A CA 1
ATOM 803 C C . THR A 1 106 ? 12.184 0.131 -11.551 1.00 95.88 106 THR A C 1
ATOM 805 O O . THR A 1 106 ? 12.444 0.519 -12.685 1.00 95.88 106 THR A O 1
ATOM 808 N N . THR A 1 107 ? 12.031 -1.164 -11.254 1.00 94.06 107 THR A N 1
ATOM 809 C CA . THR A 1 107 ? 12.205 -2.239 -12.246 1.00 94.06 107 THR A CA 1
ATOM 810 C C . THR A 1 107 ? 11.196 -2.088 -13.377 1.00 94.06 107 THR A C 1
ATOM 812 O O . THR A 1 107 ? 11.578 -2.031 -14.540 1.00 94.06 107 THR A O 1
ATOM 815 N N . LYS A 1 108 ? 9.918 -1.889 -13.036 1.00 94.00 108 LYS A N 1
ATOM 816 C CA . LYS A 1 108 ? 8.863 -1.696 -14.030 1.00 94.00 108 LYS A CA 1
ATOM 817 C C . LYS A 1 108 ? 9.097 -0.451 -14.888 1.00 94.00 108 LYS A C 1
ATOM 819 O O . LYS A 1 108 ? 8.857 -0.480 -16.084 1.00 94.00 108 LYS A O 1
ATOM 824 N N . ALA A 1 109 ? 9.591 0.640 -14.310 1.00 95.62 109 ALA A N 1
ATOM 825 C CA . ALA A 1 109 ? 9.925 1.834 -15.082 1.00 95.62 109 ALA A CA 1
ATOM 826 C C . ALA A 1 109 ? 11.079 1.594 -16.074 1.00 95.62 109 ALA A C 1
ATOM 828 O O . ALA A 1 109 ? 11.026 2.087 -17.200 1.00 95.62 109 ALA A O 1
ATOM 829 N N . LEU A 1 110 ? 12.094 0.814 -15.687 1.00 95.38 110 LEU A N 1
ATOM 830 C CA . LEU A 1 110 ? 13.178 0.411 -16.590 1.00 95.38 110 LEU A CA 1
ATOM 831 C C . LEU A 1 110 ? 12.676 -0.499 -17.720 1.00 95.38 110 LEU A C 1
ATOM 833 O O . LEU A 1 110 ? 13.107 -0.330 -18.860 1.00 95.38 110 LEU A O 1
ATOM 837 N N . ASP A 1 111 ? 11.731 -1.398 -17.432 1.00 95.25 111 ASP A N 1
ATOM 838 C CA . ASP A 1 111 ? 11.094 -2.260 -18.440 1.00 95.25 111 ASP A CA 1
ATOM 839 C C . ASP A 1 111 ? 10.297 -1.448 -19.473 1.00 95.25 111 ASP A C 1
ATOM 841 O O . ASP A 1 111 ? 10.237 -1.807 -20.645 1.00 95.25 111 ASP A O 1
ATOM 845 N N . PHE A 1 112 ? 9.737 -0.310 -19.058 1.00 94.81 112 PHE A N 1
ATOM 846 C CA . PHE A 1 112 ? 9.082 0.664 -19.939 1.00 94.81 112 PHE A CA 1
ATOM 847 C C . PHE A 1 112 ? 10.074 1.628 -20.618 1.00 94.81 112 PHE A C 1
ATOM 849 O O . PHE A 1 112 ? 9.670 2.633 -21.203 1.00 94.81 112 PHE A O 1
ATOM 856 N N . HIS A 1 113 ? 11.376 1.329 -20.563 1.00 94.00 113 HIS A N 1
ATOM 857 C CA . HIS A 1 113 ? 12.457 2.101 -21.179 1.00 94.00 113 HIS A CA 1
ATOM 858 C C . HIS A 1 113 ? 12.554 3.562 -20.706 1.00 94.00 113 HIS A C 1
ATOM 860 O O . HIS A 1 113 ? 13.064 4.421 -21.432 1.00 94.00 113 HIS A O 1
ATOM 866 N N . LEU A 1 114 ? 12.111 3.869 -19.479 1.00 93.12 114 LEU A N 1
ATOM 867 C CA . LEU A 1 114 ? 12.366 5.181 -18.884 1.00 93.12 114 LEU A CA 1
ATOM 868 C C . LEU A 1 114 ? 13.864 5.343 -18.582 1.00 93.12 114 LEU A C 1
ATOM 870 O O . LEU A 1 114 ? 14.550 4.409 -18.167 1.00 93.12 114 LEU A O 1
ATOM 874 N N . GLY A 1 115 ? 14.369 6.569 -18.741 1.00 94.38 115 GLY A N 1
ATOM 875 C CA . GLY A 1 115 ? 15.729 6.917 -18.331 1.00 94.38 115 GLY A CA 1
ATOM 876 C C . GLY A 1 115 ? 15.934 6.805 -16.813 1.00 94.38 115 GLY A C 1
ATOM 877 O O . GLY A 1 115 ? 14.975 6.749 -16.044 1.00 94.38 115 GLY A O 1
ATOM 878 N N . LEU A 1 116 ? 17.196 6.852 -16.371 1.00 94.25 116 LEU A N 1
ATOM 879 C CA . LEU A 1 116 ? 17.594 6.675 -14.964 1.00 94.25 116 LEU A CA 1
ATOM 880 C C . LEU A 1 116 ? 16.774 7.529 -13.981 1.00 94.25 116 LEU A C 1
ATOM 882 O O . LEU A 1 116 ? 16.274 7.023 -12.980 1.00 94.25 116 LEU A O 1
ATOM 886 N N . LEU A 1 117 ? 16.609 8.820 -14.283 1.00 95.38 117 LEU A N 1
ATOM 887 C CA . LEU A 1 117 ? 15.829 9.731 -13.442 1.00 95.38 117 LEU A CA 1
ATOM 888 C C . LEU A 1 117 ? 14.348 9.340 -13.388 1.00 95.38 117 LEU A C 1
ATOM 890 O O . LEU A 1 117 ? 13.747 9.381 -12.318 1.00 95.38 117 LEU A O 1
ATOM 894 N N . GLY A 1 118 ? 13.775 8.918 -14.518 1.00 93.75 118 GLY A N 1
ATOM 895 C CA . GLY A 1 118 ? 12.397 8.437 -14.577 1.00 93.75 118 GLY A CA 1
ATOM 896 C C . GLY A 1 118 ? 12.201 7.194 -13.713 1.00 93.75 118 GLY A C 1
ATOM 897 O O . GLY A 1 118 ? 11.256 7.139 -12.934 1.00 93.75 118 GLY A O 1
ATOM 898 N N . ALA A 1 119 ? 13.133 6.241 -13.768 1.00 95.50 119 ALA A N 1
ATOM 899 C CA . ALA A 1 119 ? 13.066 5.026 -12.963 1.00 95.50 119 ALA A CA 1
ATOM 900 C C . A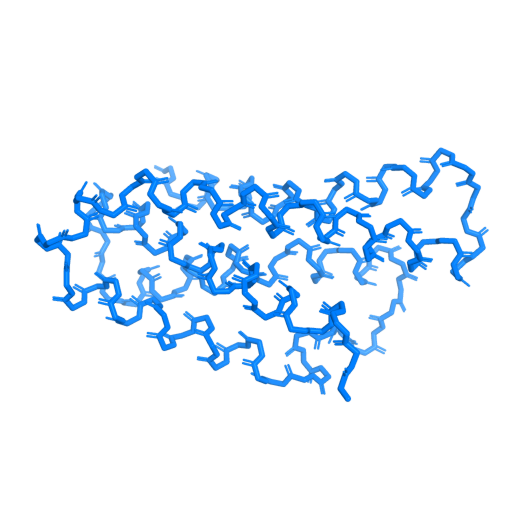LA A 1 119 ? 13.124 5.306 -11.453 1.00 95.50 119 ALA A C 1
ATOM 902 O O . ALA A 1 119 ? 12.314 4.763 -10.701 1.00 95.50 119 ALA A O 1
ATOM 903 N N . ILE A 1 120 ? 14.018 6.200 -11.013 1.00 96.06 120 ILE A N 1
ATOM 904 C CA . ILE A 1 120 ? 14.124 6.600 -9.600 1.00 96.06 120 ILE A CA 1
ATOM 905 C C . ILE A 1 120 ? 12.833 7.282 -9.132 1.00 96.06 120 ILE A C 1
ATOM 907 O O . ILE A 1 120 ? 12.282 6.911 -8.096 1.00 96.06 120 ILE A O 1
ATOM 911 N N . LEU A 1 121 ? 12.329 8.258 -9.896 1.00 96.06 121 LEU A N 1
ATOM 912 C CA . LEU A 1 121 ? 11.109 8.987 -9.540 1.00 96.06 121 LEU A CA 1
ATOM 913 C C . LEU A 1 121 ? 9.895 8.058 -9.478 1.00 96.06 121 LEU A C 1
ATOM 915 O O . LEU A 1 121 ? 9.120 8.133 -8.527 1.00 96.06 121 LEU A O 1
ATOM 919 N N . MET A 1 122 ? 9.757 7.148 -10.444 1.00 96.19 122 MET A N 1
ATOM 920 C CA . MET A 1 122 ? 8.677 6.163 -10.454 1.00 96.19 122 MET A CA 1
ATOM 921 C C . MET A 1 122 ? 8.770 5.191 -9.279 1.00 96.19 122 MET A C 1
ATOM 923 O O . MET A 1 122 ? 7.749 4.894 -8.658 1.00 96.19 122 MET A O 1
ATOM 927 N N . GLY A 1 123 ? 9.970 4.724 -8.927 1.00 96.12 123 GLY A N 1
ATOM 928 C CA . GLY A 1 123 ? 10.190 3.885 -7.750 1.00 96.12 123 GLY A CA 1
ATOM 929 C C . GLY A 1 123 ? 9.749 4.575 -6.461 1.00 96.12 123 GLY A C 1
ATOM 930 O O . GLY A 1 123 ? 8.901 4.051 -5.738 1.00 96.12 123 GLY A O 1
ATOM 931 N N . VAL A 1 124 ? 10.265 5.782 -6.205 1.00 96.06 124 VAL A N 1
ATOM 932 C CA . VAL A 1 124 ? 9.917 6.576 -5.013 1.00 96.06 124 VAL A CA 1
ATOM 933 C C . VAL A 1 124 ? 8.416 6.848 -4.956 1.00 96.06 124 VAL A C 1
ATOM 935 O O . VAL A 1 124 ? 7.797 6.630 -3.917 1.00 96.06 124 VAL A O 1
ATOM 938 N N . MET A 1 125 ? 7.818 7.260 -6.073 1.00 95.88 125 MET A N 1
ATOM 939 C CA . MET A 1 125 ? 6.386 7.535 -6.160 1.00 95.88 125 MET A CA 1
ATOM 940 C C . MET A 1 125 ? 5.541 6.295 -5.864 1.00 95.88 125 MET A C 1
ATOM 942 O O . MET A 1 125 ? 4.568 6.391 -5.124 1.00 95.88 125 MET A O 1
ATOM 946 N N . THR A 1 126 ? 5.916 5.128 -6.396 1.00 95.19 126 THR A N 1
ATOM 947 C CA . THR A 1 126 ? 5.179 3.876 -6.153 1.00 95.19 126 THR A CA 1
ATOM 948 C C . THR A 1 126 ? 5.112 3.564 -4.659 1.00 95.19 126 THR A C 1
ATOM 950 O O . THR A 1 126 ? 4.065 3.151 -4.168 1.00 95.19 126 THR A O 1
ATOM 953 N N . GLY A 1 127 ? 6.212 3.793 -3.935 1.00 93.12 127 GLY A N 1
ATOM 954 C CA . GLY A 1 127 ? 6.274 3.572 -2.495 1.00 93.12 127 GLY A CA 1
ATOM 955 C C . GLY A 1 127 ? 5.497 4.606 -1.675 1.00 93.12 127 GLY A C 1
ATOM 956 O O . GLY A 1 127 ? 4.802 4.240 -0.734 1.00 93.12 127 GLY A O 1
ATOM 957 N N . THR A 1 128 ? 5.595 5.895 -2.005 1.00 94.12 128 THR A N 1
ATOM 958 C CA . THR A 1 128 ? 5.070 6.968 -1.138 1.00 94.12 128 THR A CA 1
ATOM 959 C C . THR A 1 128 ? 3.650 7.410 -1.476 1.00 94.12 128 THR A C 1
ATOM 961 O O . THR A 1 128 ? 2.931 7.865 -0.586 1.00 94.12 128 THR A O 1
ATOM 964 N N . ALA A 1 129 ? 3.205 7.263 -2.727 1.00 95.00 129 ALA A N 1
ATOM 965 C CA . ALA A 1 129 ? 1.922 7.805 -3.171 1.00 95.00 129 ALA A CA 1
ATOM 966 C C . ALA A 1 129 ? 0.723 7.206 -2.422 1.00 95.00 129 ALA A C 1
ATOM 968 O O . ALA A 1 129 ? -0.221 7.933 -2.135 1.00 95.00 129 ALA A O 1
ATOM 969 N N . GLY A 1 130 ? 0.767 5.922 -2.045 1.00 92.31 130 GLY A N 1
ATOM 970 C CA . GLY A 1 130 ? -0.296 5.302 -1.243 1.00 92.31 130 GLY A CA 1
ATOM 971 C C . GLY A 1 130 ? -0.517 6.016 0.097 1.00 92.31 130 GLY A C 1
ATOM 972 O O . GLY A 1 130 ? -1.648 6.357 0.436 1.00 92.31 130 GLY A O 1
ATOM 973 N N . GLY A 1 131 ? 0.568 6.321 0.817 1.00 91.31 131 GLY A N 1
ATOM 974 C CA . GLY A 1 131 ? 0.516 7.072 2.075 1.00 91.31 131 GLY A CA 1
ATOM 975 C C . GLY A 1 131 ? 0.055 8.517 1.883 1.00 91.31 131 GLY A C 1
ATOM 976 O O . GLY A 1 131 ? -0.802 8.991 2.619 1.00 91.31 131 GLY A O 1
ATOM 977 N N . VAL A 1 132 ? 0.530 9.193 0.832 1.00 94.81 132 VAL A N 1
ATOM 978 C CA . VAL A 1 132 ? 0.084 10.562 0.514 1.00 94.81 132 VAL A CA 1
ATOM 979 C C . VAL A 1 132 ? -1.423 10.611 0.246 1.00 94.81 132 VAL A C 1
ATOM 981 O O . VAL A 1 132 ? -2.105 11.500 0.750 1.00 94.81 132 VAL A O 1
ATOM 984 N N . ILE A 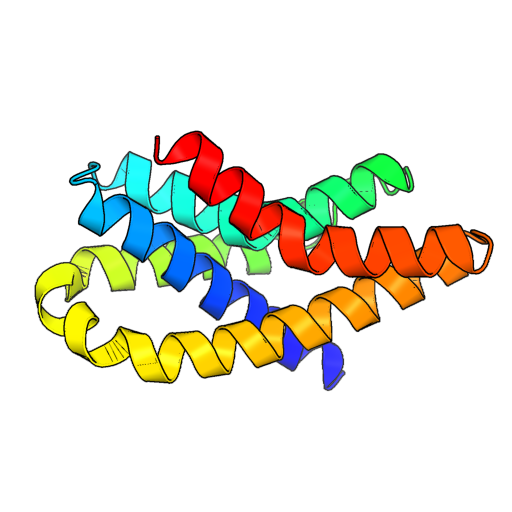1 133 ? -1.966 9.656 -0.517 1.00 94.56 133 ILE A N 1
ATOM 985 C CA . ILE A 1 133 ? -3.412 9.591 -0.778 1.00 94.56 133 ILE A CA 1
ATOM 986 C C . ILE A 1 133 ? -4.179 9.332 0.525 1.00 94.56 133 ILE A C 1
ATOM 988 O O . ILE A 1 133 ? -5.215 9.955 0.754 1.00 94.56 133 ILE A O 1
ATOM 992 N N . CYS A 1 134 ? -3.654 8.463 1.395 1.00 93.25 134 CYS A N 1
ATOM 993 C CA . CYS A 1 134 ? -4.222 8.216 2.717 1.00 93.25 134 CYS A CA 1
ATOM 994 C C . CYS A 1 134 ? -4.362 9.509 3.526 1.00 93.25 134 CYS A C 1
ATOM 996 O O . CYS A 1 134 ? -5.434 9.803 4.051 1.00 93.25 134 CYS A O 1
ATOM 998 N N . ASP A 1 135 ? -3.285 10.285 3.615 1.00 92.19 135 ASP A N 1
ATOM 999 C CA . ASP A 1 135 ? -3.250 11.508 4.415 1.00 92.19 135 ASP A CA 1
ATOM 1000 C C . ASP A 1 135 ? -4.191 12.580 3.856 1.00 92.19 135 ASP A C 1
ATOM 1002 O O . ASP A 1 135 ? -4.863 13.270 4.622 1.00 92.19 135 ASP A O 1
ATOM 1006 N N . LEU A 1 136 ? -4.295 12.681 2.527 1.00 94.62 136 LEU A N 1
ATOM 1007 C CA . LEU A 1 136 ? -5.229 13.591 1.862 1.00 94.62 136 LEU A CA 1
ATOM 1008 C C . LEU A 1 136 ? -6.693 13.227 2.133 1.00 94.62 136 LEU A C 1
ATOM 1010 O O . LEU A 1 136 ? -7.509 14.120 2.339 1.00 94.62 136 LEU A O 1
ATOM 1014 N N . PHE A 1 137 ? -7.037 11.938 2.129 1.00 92.12 137 PHE A N 1
ATOM 1015 C CA . PHE A 1 137 ? -8.411 11.475 2.366 1.00 92.12 137 PHE A CA 1
ATOM 1016 C C . PHE A 1 137 ? -8.801 11.463 3.845 1.00 92.12 137 PHE A C 1
ATOM 1018 O O . PHE A 1 137 ? -9.986 11.499 4.169 1.00 92.12 137 PHE A O 1
ATOM 1025 N N . ALA A 1 138 ? -7.821 11.406 4.743 1.00 88.50 138 ALA A N 1
ATOM 1026 C CA . ALA A 1 138 ? -8.032 11.415 6.184 1.00 88.50 138 ALA A CA 1
ATOM 1027 C C . ALA A 1 138 ? -8.144 12.827 6.792 1.00 88.50 138 ALA A C 1
ATOM 1029 O O . ALA A 1 138 ? -8.296 12.950 8.016 1.00 88.50 138 ALA A O 1
ATOM 1030 N N . ASN A 1 139 ? -8.002 13.883 5.989 1.00 86.06 139 ASN A N 1
ATOM 1031 C CA . ASN A 1 139 ? -8.049 15.276 6.435 1.00 86.06 139 ASN A CA 1
ATOM 1032 C C . ASN A 1 139 ? -9.470 15.841 6.419 1.00 86.06 139 ASN A C 1
ATOM 1034 O O . ASN A 1 139 ? -9.881 16.328 7.495 1.00 86.06 139 ASN A O 1
#